Protein AF-A0A556SUN8-F1 (afdb_monomer)

Mean predicted aligned error: 6.88 Å

Secondary structure (DSSP, 8-state):
----HHHHGGGGGSS-HHHHHHHEEEEEEEETTEEEEEEEEETTTTSEEEEEE-GGG--HHHHHHHHHHHHHHHHHTT---EE-TT-HHHHHHHHHTT----

Sequence (102 aa):
MFELEWAKNLCNNFNSYSEFVEIGLGFIVLKYNVIFSKALSYLVYNDSIEVDTLAKEREKGLTLTCSANLLLACLECQVPANWDRHNRESLKKFTNLGYILK

InterPro domains:
  IPR027365 GNAT acetyltransferase YdfB-like [PF12746] (4-101)

Structure (mmCIF, N/CA/C/O backbone):
data_AF-A0A556SUN8-F1
#
_entry.id   AF-A0A556SUN8-F1
#
loop_
_atom_site.group_PDB
_atom_site.id
_atom_site.type_symbol
_atom_site.label_atom_id
_atom_site.label_alt_id
_atom_site.label_comp_id
_atom_site.label_asym_id
_atom_site.label_entity_id
_atom_site.label_seq_id
_atom_site.pdbx_PDB_ins_code
_atom_site.Cartn_x
_atom_site.Cartn_y
_atom_site.Cartn_z
_atom_site.occupancy
_atom_site.B_iso_or_equiv
_atom_site.auth_seq_id
_atom_site.auth_comp_id
_atom_site.auth_asym_id
_atom_site.auth_atom_id
_atom_site.pdbx_PDB_model_num
ATOM 1 N N . MET A 1 1 ? -17.516 18.235 -3.218 1.00 46.56 1 MET A N 1
ATOM 2 C CA . MET A 1 1 ? -16.040 18.240 -3.265 1.00 46.56 1 MET A CA 1
ATOM 3 C C . MET A 1 1 ? -15.559 17.502 -2.030 1.00 46.56 1 MET A C 1
ATOM 5 O O . MET A 1 1 ? -16.017 17.843 -0.950 1.00 46.56 1 MET A O 1
ATOM 9 N N . PHE A 1 2 ? -14.774 16.436 -2.180 1.00 53.62 2 PHE A N 1
ATOM 10 C CA . PHE A 1 2 ? -14.262 15.677 -1.037 1.00 53.62 2 PHE A CA 1
ATOM 11 C C . PHE A 1 2 ? -13.197 16.521 -0.314 1.00 53.62 2 PHE A C 1
ATOM 13 O O . PHE A 1 2 ? -12.269 17.002 -0.964 1.00 53.62 2 PHE A O 1
ATOM 20 N N . GLU A 1 3 ? -13.310 16.719 1.001 1.00 52.59 3 GLU A N 1
ATOM 21 C CA . GLU A 1 3 ? -12.219 17.299 1.797 1.00 52.59 3 GLU A CA 1
ATOM 22 C C . GLU A 1 3 ? -11.116 16.247 1.965 1.00 52.59 3 GLU A C 1
ATOM 24 O O . GLU A 1 3 ? -11.202 15.328 2.778 1.00 52.59 3 GLU A O 1
ATOM 29 N N . LEU A 1 4 ? -10.088 16.360 1.125 1.00 63.06 4 LEU A N 1
ATOM 30 C CA . LEU A 1 4 ? -8.998 15.392 1.000 1.00 63.06 4 LEU A CA 1
ATOM 31 C C . LEU A 1 4 ? -7.660 15.947 1.482 1.00 63.06 4 LEU A C 1
ATOM 33 O O . LEU A 1 4 ? -6.626 15.405 1.118 1.00 63.06 4 LEU A O 1
ATOM 37 N N . GLU A 1 5 ? -7.648 17.010 2.290 1.00 66.56 5 GLU A N 1
ATOM 38 C CA . GLU A 1 5 ? -6.412 17.670 2.744 1.00 66.56 5 GLU A CA 1
ATOM 39 C C . GLU A 1 5 ? -5.409 16.666 3.342 1.00 66.56 5 GLU A C 1
ATOM 41 O O . GLU A 1 5 ? -4.247 16.628 2.954 1.00 66.56 5 GLU A O 1
ATOM 46 N N . TRP A 1 6 ? -5.892 15.760 4.199 1.00 69.69 6 TRP A N 1
ATOM 47 C CA . TRP A 1 6 ? -5.089 14.684 4.791 1.00 69.69 6 TRP A CA 1
ATOM 48 C C . TRP A 1 6 ? -4.698 13.591 3.775 1.00 69.69 6 TRP A C 1
ATOM 50 O O . TRP A 1 6 ? -3.713 12.875 3.958 1.00 69.69 6 TRP A O 1
ATOM 60 N N . ALA A 1 7 ? -5.481 13.439 2.703 1.00 66.12 7 ALA A N 1
ATOM 61 C CA . ALA A 1 7 ? -5.282 12.426 1.680 1.00 66.12 7 ALA A CA 1
ATOM 62 C C . ALA A 1 7 ? -4.305 12.853 0.574 1.00 66.12 7 ALA A C 1
ATOM 64 O O . ALA A 1 7 ? -3.625 11.987 0.023 1.00 66.12 7 ALA A O 1
ATOM 65 N N . LYS A 1 8 ? -4.160 14.159 0.322 1.00 70.81 8 LYS A N 1
ATOM 66 C CA . LYS A 1 8 ? -3.289 14.731 -0.720 1.00 70.81 8 LYS A CA 1
ATOM 67 C C . LYS A 1 8 ? -1.825 14.294 -0.600 1.00 70.81 8 LYS A C 1
ATOM 69 O O . LYS A 1 8 ? -1.207 13.984 -1.609 1.00 70.81 8 LYS A O 1
ATOM 74 N N . ASN A 1 9 ? -1.301 14.185 0.622 1.00 69.88 9 ASN A N 1
ATOM 75 C CA . ASN A 1 9 ? 0.138 14.012 0.846 1.00 69.88 9 ASN A CA 1
ATOM 76 C C . ASN A 1 9 ? 0.755 12.720 0.284 1.00 69.88 9 ASN A C 1
ATOM 78 O O . ASN A 1 9 ? 1.949 12.724 0.021 1.00 69.88 9 ASN A O 1
ATOM 82 N N . LEU A 1 10 ? -0.013 11.647 0.042 1.00 65.88 10 LEU A N 1
ATOM 83 C CA . LEU A 1 10 ? 0.572 10.421 -0.536 1.00 65.88 10 LEU A CA 1
ATOM 84 C C . LEU A 1 10 ? 0.794 10.511 -2.048 1.00 65.88 10 LEU A C 1
ATOM 86 O O . LEU A 1 10 ? 1.568 9.743 -2.601 1.00 65.88 10 LEU A O 1
ATOM 90 N N . CYS A 1 11 ? 0.139 11.444 -2.739 1.00 70.50 11 CYS A N 1
ATOM 91 C CA . CYS A 1 11 ? 0.448 11.690 -4.144 1.00 70.50 11 CYS A CA 1
ATOM 92 C C . CYS A 1 11 ? 1.672 12.604 -4.309 1.00 70.50 11 CYS A C 1
ATOM 94 O O . CYS A 1 11 ? 2.163 12.726 -5.422 1.00 70.50 11 CYS A O 1
ATOM 96 N N . ASN A 1 12 ? 2.183 13.226 -3.234 1.00 73.56 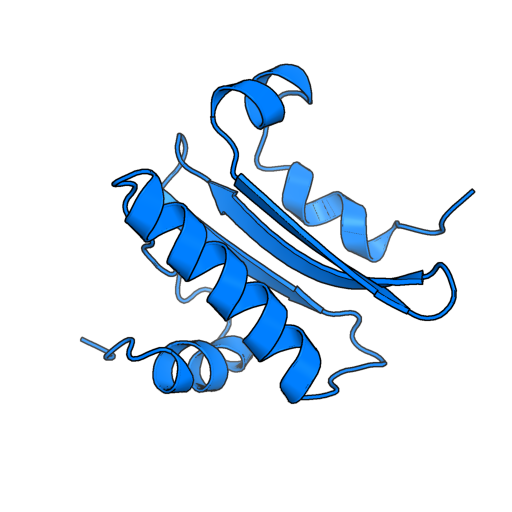12 ASN A N 1
ATOM 97 C CA . ASN A 1 12 ? 3.301 14.178 -3.318 1.00 73.56 12 ASN A CA 1
ATOM 98 C C . ASN A 1 12 ? 4.635 13.525 -3.699 1.00 73.56 12 ASN A C 1
ATOM 100 O O . ASN A 1 12 ? 5.559 14.232 -4.087 1.00 73.56 12 ASN A O 1
ATOM 104 N N . ASN A 1 13 ? 4.740 12.201 -3.590 1.00 73.38 13 ASN A N 1
ATOM 105 C CA . ASN A 1 13 ? 5.912 11.457 -4.049 1.00 73.38 13 ASN A CA 1
ATOM 106 C C . ASN A 1 13 ? 5.903 11.222 -5.572 1.00 73.38 13 ASN A C 1
ATOM 108 O O . ASN A 1 13 ? 6.853 10.657 -6.103 1.00 73.38 13 ASN A O 1
ATOM 112 N N . PHE A 1 14 ? 4.849 11.658 -6.272 1.00 78.00 14 PHE A N 1
ATOM 113 C CA . PHE A 1 14 ? 4.787 11.712 -7.729 1.00 78.00 14 PHE A CA 1
ATOM 114 C C . PHE A 1 14 ? 4.852 13.176 -8.181 1.00 78.00 14 PHE A C 1
ATOM 116 O O . PHE A 1 14 ? 4.162 14.045 -7.648 1.00 78.00 14 PHE A O 1
ATOM 123 N N . ASN A 1 15 ? 5.654 13.447 -9.203 1.00 81.75 15 ASN A N 1
ATOM 124 C CA . ASN A 1 15 ? 5.808 14.756 -9.832 1.00 81.75 15 ASN A CA 1
ATOM 125 C C . ASN A 1 15 ? 4.541 15.183 -10.583 1.00 81.75 15 ASN A C 1
ATOM 127 O O . ASN A 1 15 ? 4.310 16.375 -10.793 1.00 81.75 15 ASN A O 1
ATOM 131 N N . SER A 1 16 ? 3.722 14.224 -11.027 1.00 83.81 16 SER A N 1
ATOM 132 C CA . SER A 1 16 ? 2.463 14.510 -11.714 1.00 83.81 16 SER A CA 1
ATOM 133 C C . SER A 1 16 ? 1.441 13.381 -11.590 1.00 83.81 16 SER A C 1
ATOM 135 O O . SER A 1 16 ? 1.767 12.234 -11.292 1.00 83.81 16 SER A O 1
ATOM 137 N N . TYR A 1 17 ? 0.181 13.703 -11.895 1.00 82.94 17 TYR A N 1
ATOM 138 C CA . TYR A 1 17 ? -0.866 12.693 -12.053 1.00 82.94 17 TYR A CA 1
ATOM 139 C C . TYR A 1 17 ? -0.543 11.694 -13.174 1.00 82.94 17 TYR A C 1
ATOM 141 O O . TYR A 1 17 ? -0.792 10.504 -13.013 1.00 82.94 17 TYR A O 1
ATOM 149 N N . SER A 1 18 ? 0.029 12.160 -14.287 1.00 86.62 18 SER A N 1
ATOM 150 C CA . SER A 1 18 ? 0.402 11.290 -15.408 1.00 86.62 18 SER A CA 1
ATOM 151 C C . SER A 1 18 ? 1.449 10.262 -14.996 1.00 86.62 18 SER A C 1
ATOM 153 O O . SER A 1 18 ? 1.303 9.090 -15.316 1.00 86.62 18 SER A O 1
ATOM 155 N N . GLU A 1 19 ? 2.450 10.687 -14.223 1.00 84.38 19 GLU A N 1
ATOM 156 C CA . GLU A 1 19 ? 3.451 9.782 -13.661 1.00 84.38 19 GLU A CA 1
ATOM 157 C C . GLU A 1 19 ? 2.786 8.751 -12.744 1.00 84.38 19 GLU A C 1
ATOM 159 O O . GLU A 1 19 ? 2.988 7.557 -12.921 1.00 84.38 19 GLU A O 1
ATOM 164 N N . PHE A 1 20 ? 1.900 9.171 -11.835 1.00 83.25 20 PHE A N 1
ATOM 165 C CA . PHE A 1 20 ? 1.146 8.223 -11.010 1.00 83.25 20 PHE A CA 1
ATOM 166 C C . PHE A 1 20 ? 0.371 7.181 -11.839 1.00 83.25 20 PHE A C 1
ATOM 168 O O . PHE A 1 20 ? 0.333 6.016 -11.463 1.00 83.25 20 PHE A O 1
ATOM 175 N N . VAL A 1 21 ? -0.242 7.570 -12.957 1.00 84.31 21 VAL A N 1
ATOM 176 C CA . VAL A 1 21 ? -0.973 6.632 -13.828 1.00 84.31 21 VAL A CA 1
ATOM 177 C C . VAL A 1 21 ? -0.035 5.656 -14.542 1.00 84.31 21 VAL A C 1
ATOM 179 O O . VAL A 1 21 ? -0.415 4.513 -14.778 1.00 84.31 21 VAL A O 1
ATOM 182 N N . GLU A 1 22 ? 1.169 6.097 -14.896 1.00 83.75 22 GLU A N 1
ATOM 183 C CA . GLU A 1 22 ? 2.141 5.295 -15.643 1.00 83.75 22 GLU A CA 1
ATOM 184 C C . GLU A 1 22 ? 2.848 4.259 -14.761 1.00 83.75 22 GLU A C 1
ATOM 186 O O . GLU A 1 22 ? 3.073 3.128 -15.188 1.00 83.75 22 GLU A O 1
ATOM 191 N N . ILE A 1 23 ? 3.188 4.643 -13.529 1.00 81.12 23 ILE A N 1
ATOM 192 C CA . ILE A 1 23 ? 4.098 3.878 -12.661 1.00 81.12 23 ILE A CA 1
ATOM 193 C C . ILE A 1 23 ? 3.580 3.687 -11.231 1.00 81.12 23 ILE A C 1
ATOM 195 O O . ILE A 1 23 ? 4.273 3.114 -10.399 1.00 81.12 23 ILE A O 1
ATOM 199 N N . GLY A 1 24 ? 2.423 4.235 -10.878 1.00 81.75 24 GLY A N 1
ATOM 200 C CA . GLY A 1 24 ? 1.862 4.137 -9.535 1.00 81.75 24 GLY A CA 1
ATOM 201 C C . GLY A 1 24 ? 0.863 2.993 -9.410 1.00 81.75 24 GLY A C 1
ATOM 202 O O . GLY A 1 24 ? 0.231 2.567 -10.374 1.00 81.75 24 GLY A O 1
ATOM 203 N N . LEU A 1 25 ? 0.666 2.526 -8.179 1.00 84.50 25 LEU A N 1
ATOM 204 C CA . LEU A 1 25 ? -0.447 1.649 -7.823 1.00 84.50 25 LEU A CA 1
ATOM 205 C C . LEU A 1 25 ? -1.092 2.194 -6.557 1.00 84.50 25 LEU A C 1
ATOM 207 O O . LEU A 1 25 ? -0.393 2.608 -5.632 1.00 84.50 25 LEU A O 1
ATOM 211 N N . GLY A 1 26 ? -2.421 2.227 -6.506 1.00 84.38 26 GLY A N 1
ATOM 212 C CA . GLY A 1 26 ? -3.123 2.874 -5.407 1.00 84.38 26 GLY A CA 1
ATOM 213 C C . GLY A 1 26 ? -4.523 2.340 -5.170 1.00 84.38 26 GLY A C 1
ATOM 214 O O . GLY A 1 26 ? -5.279 2.098 -6.105 1.00 84.38 26 GLY A O 1
ATOM 215 N N . PHE A 1 27 ? -4.881 2.223 -3.896 1.00 84.94 27 PHE A N 1
ATOM 216 C CA . PHE A 1 27 ? -6.206 1.843 -3.429 1.00 84.94 27 PHE A CA 1
ATOM 217 C C . PHE A 1 27 ? -6.719 2.858 -2.415 1.00 84.94 27 PHE A C 1
ATOM 219 O O . PHE A 1 27 ? -5.963 3.393 -1.600 1.00 84.94 27 PHE A O 1
ATOM 226 N N . ILE A 1 28 ? -8.030 3.090 -2.442 1.00 85.44 28 ILE A N 1
ATOM 227 C CA . ILE A 1 28 ? -8.739 3.887 -1.444 1.00 85.44 28 ILE A CA 1
ATOM 228 C C . ILE A 1 28 ? -9.927 3.102 -0.898 1.00 85.44 28 ILE A C 1
ATOM 230 O O . ILE A 1 28 ? -10.609 2.382 -1.623 1.00 85.44 28 ILE A O 1
ATOM 234 N N . VAL A 1 29 ? -10.200 3.281 0.389 1.00 84.31 29 VAL A N 1
ATOM 235 C CA . VAL A 1 29 ? -11.422 2.812 1.040 1.00 84.31 29 VAL A CA 1
ATOM 236 C C . VAL A 1 29 ? -12.329 4.014 1.244 1.00 84.31 29 VAL A C 1
ATOM 238 O O . VAL A 1 29 ? -11.957 4.966 1.933 1.00 84.31 29 VAL A O 1
ATOM 241 N N . LEU A 1 30 ? -13.522 3.950 0.659 1.00 82.88 30 LEU A N 1
ATOM 242 C CA . LEU A 1 30 ? -14.570 4.956 0.792 1.00 82.88 30 LEU A CA 1
ATOM 243 C C . LEU A 1 30 ? -15.681 4.432 1.708 1.00 82.88 30 LEU A C 1
ATOM 245 O O . LEU A 1 30 ? -16.179 3.326 1.515 1.00 82.88 30 LEU A O 1
ATOM 249 N N . LYS A 1 31 ? -16.108 5.242 2.678 1.00 76.50 31 LYS A N 1
ATOM 250 C CA . LYS A 1 31 ? -17.291 4.985 3.517 1.00 76.50 31 LYS A CA 1
ATOM 251 C C . LYS A 1 31 ? -18.051 6.302 3.657 1.00 76.50 31 LYS A C 1
ATOM 253 O O . LYS A 1 31 ? -17.445 7.345 3.859 1.00 76.50 31 LYS A O 1
ATOM 258 N N . TYR A 1 32 ? -19.363 6.281 3.424 1.00 82.06 32 TYR A N 1
ATOM 259 C CA . TYR A 1 32 ? -20.218 7.483 3.401 1.00 82.06 32 TYR A CA 1
ATOM 260 C C . TYR A 1 32 ? -19.664 8.656 2.575 1.00 82.06 32 TYR A C 1
ATOM 262 O O . TYR A 1 32 ? -19.760 9.810 2.980 1.00 82.06 32 TYR A O 1
ATOM 270 N N . ASN A 1 33 ? -19.073 8.362 1.412 1.00 76.69 33 ASN A N 1
ATOM 271 C CA . ASN A 1 33 ? -18.480 9.376 0.539 1.00 76.69 33 ASN A CA 1
ATOM 272 C C . ASN A 1 33 ? -17.325 10.167 1.195 1.00 76.69 33 ASN A C 1
ATOM 274 O O . ASN A 1 33 ? -17.071 11.319 0.858 1.00 76.69 33 ASN A O 1
ATOM 278 N N . VAL A 1 34 ? -16.615 9.544 2.132 1.00 76.19 34 VAL A N 1
ATOM 279 C CA . VAL A 1 34 ? -15.383 10.051 2.739 1.00 76.19 34 VAL A CA 1
ATOM 280 C C . VAL A 1 34 ? -14.300 9.000 2.518 1.00 76.19 34 VAL A C 1
ATOM 282 O O . VAL A 1 34 ? -14.578 7.801 2.572 1.00 76.19 34 VAL A O 1
ATOM 285 N N . ILE A 1 35 ? -13.067 9.425 2.231 1.00 76.19 35 ILE A N 1
ATOM 286 C CA . ILE A 1 35 ? -11.925 8.503 2.202 1.00 76.19 35 ILE A CA 1
ATOM 287 C C . ILE A 1 35 ? -11.574 8.160 3.652 1.00 76.19 35 ILE A C 1
ATOM 289 O O . ILE A 1 35 ? -11.386 9.051 4.475 1.00 76.19 35 ILE A O 1
ATOM 293 N N . PHE A 1 36 ? -11.497 6.871 3.970 1.00 77.69 36 PHE A N 1
ATOM 294 C CA . PHE A 1 36 ? -11.160 6.375 5.309 1.00 77.69 36 PHE A CA 1
ATOM 295 C C . PHE A 1 36 ? -9.720 5.860 5.377 1.00 77.69 36 PHE A C 1
ATOM 297 O O . PHE A 1 36 ? -9.008 6.086 6.357 1.00 77.69 36 PHE A O 1
ATOM 304 N N . SER A 1 37 ? -9.263 5.190 4.319 1.00 75.31 37 SER A N 1
ATOM 305 C CA . SER A 1 37 ? -7.898 4.678 4.206 1.00 75.31 37 SER A CA 1
ATOM 306 C C . SER A 1 37 ? -7.427 4.729 2.762 1.00 75.31 37 SER A C 1
ATOM 308 O O . SER A 1 37 ? -8.236 4.675 1.838 1.00 75.31 37 SER A O 1
ATOM 310 N N . LYS A 1 38 ? -6.114 4.834 2.586 1.00 72.56 38 LYS A N 1
ATOM 311 C CA . LYS A 1 38 ? -5.436 4.831 1.298 1.00 72.56 38 LYS A CA 1
ATOM 312 C C . LYS A 1 38 ? -4.126 4.052 1.416 1.00 72.56 38 LYS A C 1
ATOM 314 O O . LYS A 1 38 ? -3.455 4.121 2.446 1.00 72.56 38 LYS A O 1
ATOM 319 N N . ALA A 1 39 ? -3.795 3.300 0.380 1.00 76.50 39 ALA A N 1
ATOM 320 C CA . ALA A 1 39 ? -2.564 2.533 0.268 1.00 76.50 39 ALA A CA 1
ATOM 321 C C . ALA A 1 39 ? -2.011 2.757 -1.137 1.00 76.50 39 ALA A C 1
ATOM 323 O O . ALA A 1 39 ? -2.742 2.568 -2.105 1.00 76.50 39 ALA A O 1
ATOM 324 N N . LEU A 1 40 ? -0.760 3.192 -1.243 1.00 75.69 40 LEU A N 1
ATOM 325 C CA . LEU A 1 40 ? -0.103 3.551 -2.498 1.00 75.69 40 LEU A CA 1
ATOM 326 C C . LEU A 1 40 ? 1.287 2.907 -2.563 1.00 75.69 40 LEU A C 1
ATOM 328 O O . LEU A 1 40 ? 1.951 2.786 -1.536 1.00 75.69 40 LEU A O 1
ATOM 332 N N . SER A 1 41 ? 1.726 2.488 -3.748 1.00 68.62 41 SER A N 1
ATOM 333 C CA . SER A 1 41 ? 3.101 2.039 -3.991 1.00 68.62 41 SER A CA 1
ATOM 334 C C . SER A 1 41 ? 3.853 3.023 -4.879 1.00 68.62 41 SER A C 1
ATOM 336 O O . SER A 1 41 ? 3.335 3.455 -5.912 1.00 68.62 41 SER A O 1
ATOM 338 N N . TYR A 1 42 ? 5.099 3.306 -4.519 1.00 65.44 42 TYR A N 1
ATOM 339 C CA . TYR A 1 42 ? 6.023 4.149 -5.268 1.00 65.44 42 TYR A CA 1
ATOM 340 C C . TYR A 1 42 ? 7.020 3.277 -6.022 1.00 65.44 42 TYR A C 1
ATOM 342 O O . TYR A 1 42 ? 8.051 2.882 -5.476 1.00 65.44 42 TYR A O 1
ATOM 350 N N . LEU A 1 43 ? 6.716 2.980 -7.284 1.00 60.03 43 LEU A N 1
ATOM 351 C CA . LEU A 1 43 ? 7.527 2.040 -8.065 1.00 60.03 43 LEU A CA 1
ATOM 352 C C . LEU A 1 43 ? 8.803 2.670 -8.619 1.00 60.03 43 LEU A C 1
ATOM 354 O O . LEU A 1 43 ? 9.761 1.967 -8.894 1.00 60.03 43 LEU A O 1
ATOM 358 N N . VAL A 1 44 ? 8.845 3.997 -8.755 1.00 54.56 44 VAL A N 1
ATOM 359 C CA . VAL A 1 44 ? 10.015 4.691 -9.323 1.00 54.56 44 VAL A CA 1
ATOM 360 C C . VAL A 1 44 ? 10.981 5.213 -8.270 1.00 54.56 44 VAL A C 1
ATOM 362 O O . VAL A 1 44 ? 12.165 5.347 -8.562 1.00 54.56 44 VAL A O 1
ATOM 365 N N . TYR A 1 45 ? 10.519 5.488 -7.048 1.00 56.28 45 TYR A N 1
ATOM 366 C CA . TYR A 1 45 ? 11.374 6.137 -6.053 1.00 56.28 45 TYR A CA 1
ATOM 367 C C . TYR A 1 45 ? 12.122 5.171 -5.137 1.00 56.28 45 TYR A C 1
ATOM 369 O O . TYR A 1 45 ? 13.267 5.462 -4.819 1.00 56.28 45 TYR A O 1
ATOM 377 N N . ASN A 1 46 ? 11.506 4.068 -4.689 1.00 65.44 46 ASN A N 1
ATOM 378 C CA . ASN A 1 46 ? 12.117 3.177 -3.687 1.00 65.44 46 ASN A CA 1
ATOM 379 C C . ASN A 1 46 ? 11.503 1.762 -3.633 1.00 65.44 46 ASN A C 1
ATOM 381 O O . ASN A 1 46 ? 11.703 1.050 -2.644 1.00 65.44 46 ASN A O 1
ATOM 385 N 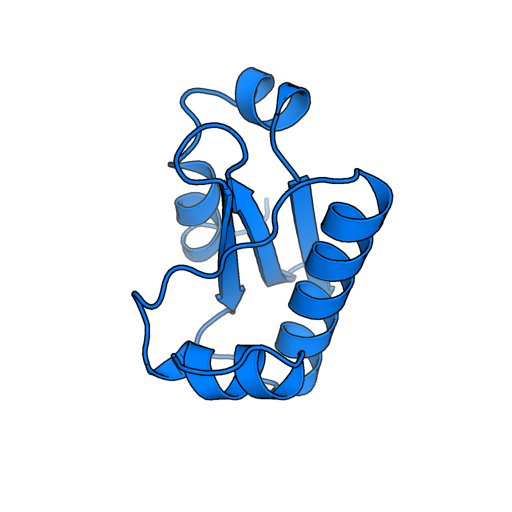N . ASP A 1 47 ? 10.727 1.358 -4.648 1.00 69.88 47 ASP A N 1
ATOM 386 C CA . ASP A 1 47 ? 9.996 0.081 -4.656 1.00 69.88 47 ASP A CA 1
ATOM 387 C C . ASP A 1 47 ? 9.145 -0.126 -3.392 1.00 69.88 47 ASP A C 1
ATOM 389 O O . ASP A 1 47 ? 9.012 -1.242 -2.881 1.00 69.88 47 ASP A O 1
ATOM 393 N N . SER A 1 48 ? 8.645 0.975 -2.821 1.00 73.19 48 SER A N 1
ATOM 394 C CA . SER A 1 48 ? 8.091 0.986 -1.475 1.00 73.19 48 SER A CA 1
ATOM 395 C C . SER A 1 48 ? 6.584 1.208 -1.451 1.00 73.19 48 SER A C 1
ATOM 397 O O . SER A 1 48 ? 6.020 1.898 -2.296 1.00 73.19 48 SER A O 1
ATOM 399 N N . ILE A 1 49 ? 5.915 0.623 -0.463 1.00 76.88 49 ILE A N 1
ATOM 400 C CA . ILE A 1 49 ? 4.494 0.812 -0.192 1.00 76.88 49 ILE A CA 1
ATOM 401 C C . ILE A 1 49 ? 4.299 1.721 1.015 1.00 76.88 49 ILE A C 1
ATOM 403 O O . ILE A 1 49 ? 4.937 1.554 2.060 1.00 76.88 49 ILE A O 1
ATOM 407 N N . GLU A 1 50 ? 3.362 2.651 0.892 1.00 77.44 50 GLU A N 1
ATOM 408 C CA . GLU A 1 50 ? 2.958 3.560 1.952 1.00 77.44 50 GLU A CA 1
ATOM 409 C C . GLU A 1 50 ? 1.447 3.504 2.156 1.00 77.44 50 GLU A C 1
ATOM 411 O O . GLU A 1 50 ? 0.644 3.392 1.228 1.00 77.44 50 GLU A O 1
ATOM 416 N N . VAL A 1 51 ? 1.050 3.520 3.424 1.00 74.81 51 VAL A N 1
ATOM 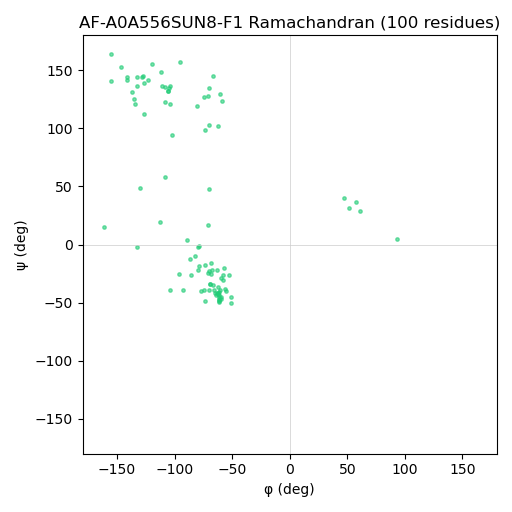417 C CA . VAL A 1 51 ? -0.336 3.329 3.835 1.00 74.81 51 VAL A CA 1
ATOM 418 C C . VAL A 1 51 ? -0.675 4.373 4.875 1.00 74.81 51 VAL A C 1
ATOM 420 O O . VAL A 1 51 ? -0.130 4.357 5.980 1.00 74.81 51 VAL A O 1
ATOM 423 N N . ASP A 1 52 ? -1.684 5.175 4.563 1.00 74.25 52 ASP A N 1
ATOM 424 C CA . ASP A 1 52 ? -2.244 6.160 5.473 1.00 74.25 52 ASP A CA 1
ATOM 425 C C . ASP A 1 52 ? -3.717 5.891 5.751 1.00 74.25 52 ASP A C 1
ATOM 427 O O . ASP A 1 52 ? -4.487 5.306 4.979 1.00 74.25 52 ASP A O 1
ATOM 431 N N . THR A 1 53 ? -4.137 6.392 6.900 1.00 72.00 53 THR A N 1
ATOM 432 C CA . THR A 1 53 ? -5.497 6.267 7.410 1.00 72.00 53 THR A CA 1
ATOM 433 C C . THR A 1 53 ? -5.889 7.559 8.072 1.00 72.00 53 THR A C 1
ATOM 435 O O . THR A 1 53 ? -5.064 8.158 8.766 1.00 72.00 53 THR A O 1
ATOM 438 N N . LEU A 1 54 ? -7.154 7.943 7.942 1.00 70.50 54 LEU A N 1
ATOM 439 C CA . LEU A 1 54 ? -7.668 9.092 8.665 1.00 70.50 54 LEU A CA 1
ATOM 440 C C . LEU A 1 54 ? -7.499 8.866 10.179 1.00 70.50 54 LEU A C 1
ATOM 442 O O . LEU A 1 54 ? -7.973 7.874 10.729 1.00 70.50 54 LEU A O 1
ATOM 446 N N . ALA A 1 55 ? -6.814 9.789 10.863 1.00 62.69 55 ALA A N 1
ATOM 447 C CA . ALA A 1 55 ? -6.401 9.621 12.261 1.00 62.69 55 ALA A CA 1
ATOM 448 C C . ALA A 1 55 ? -7.568 9.369 13.236 1.00 62.69 55 ALA A C 1
ATOM 450 O O . ALA A 1 55 ? -7.393 8.664 14.229 1.00 62.69 55 ALA A O 1
ATOM 451 N N . LYS A 1 56 ? -8.757 9.910 12.933 1.00 58.59 56 LYS A N 1
ATOM 452 C CA . LYS A 1 56 ? -9.988 9.735 13.724 1.00 58.59 56 LYS A CA 1
ATOM 453 C C . LYS A 1 56 ? -10.614 8.341 13.590 1.00 58.59 56 LYS A C 1
ATOM 455 O O . LYS A 1 56 ? -11.409 7.955 14.433 1.00 58.59 56 LYS A O 1
ATOM 460 N N . GLU A 1 57 ? -10.233 7.587 12.564 1.00 57.84 57 GLU A N 1
ATOM 461 C CA . GLU A 1 57 ? -10.905 6.368 12.104 1.00 57.84 57 GLU A CA 1
ATOM 462 C C . GLU A 1 57 ? -9.880 5.232 11.951 1.00 57.84 57 GLU A C 1
ATOM 464 O O . GLU A 1 57 ? -9.824 4.534 10.938 1.00 57.84 57 GLU A O 1
ATOM 469 N N . ARG A 1 58 ? -9.034 5.019 12.973 1.00 59.94 58 ARG A N 1
ATOM 470 C CA . ARG A 1 58 ? -8.150 3.837 13.074 1.00 59.94 58 ARG A CA 1
ATOM 471 C C . ARG A 1 58 ? -8.964 2.556 13.348 1.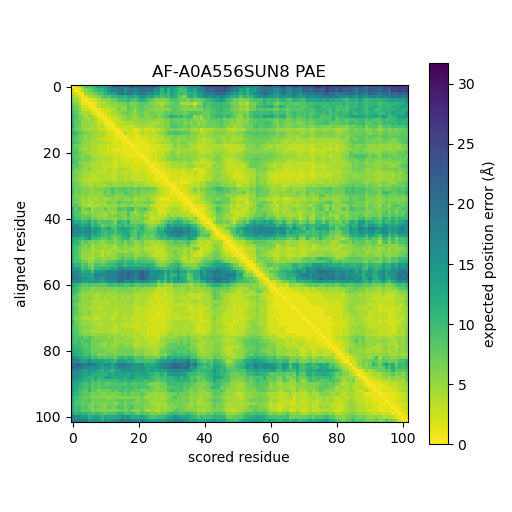00 59.94 58 ARG A C 1
ATOM 473 O O . ARG A 1 58 ? -8.625 1.771 14.236 1.00 59.94 58 ARG A O 1
ATOM 480 N N . GLU A 1 59 ? -10.038 2.323 12.594 1.00 61.81 59 GLU A N 1
ATOM 481 C CA . GLU A 1 59 ? -10.695 1.022 12.497 1.00 61.81 59 GLU A CA 1
ATOM 482 C C . GLU A 1 59 ? -9.672 0.046 11.893 1.00 61.81 59 GLU A C 1
ATOM 484 O O . GLU A 1 59 ? -9.395 0.054 10.693 1.00 61.81 59 GLU A O 1
ATOM 489 N N . LYS A 1 60 ? -9.058 -0.785 12.747 1.00 63.88 60 LYS A N 1
ATOM 490 C CA . LYS A 1 60 ? -7.901 -1.637 12.402 1.00 63.88 60 LYS A CA 1
ATOM 491 C C . LYS A 1 60 ? -8.117 -2.520 11.162 1.00 63.88 60 LYS A C 1
ATOM 493 O O . LYS A 1 60 ? -7.140 -2.884 10.512 1.00 63.88 60 LYS A O 1
ATOM 498 N N . GLY A 1 61 ? -9.368 -2.864 10.844 1.00 74.88 61 GLY A N 1
ATOM 499 C CA . GLY A 1 61 ? -9.717 -3.719 9.708 1.00 74.88 61 GLY A CA 1
ATOM 500 C C . GLY A 1 61 ? -9.615 -3.031 8.345 1.00 74.88 61 GLY A C 1
ATOM 501 O O . GLY A 1 61 ? -9.125 -3.642 7.397 1.00 74.88 61 GLY A O 1
ATOM 502 N N . LEU A 1 62 ? -10.014 -1.759 8.229 1.00 78.06 62 LEU A N 1
ATOM 503 C CA . LEU A 1 62 ? -10.054 -1.067 6.931 1.00 78.06 62 LEU A CA 1
ATOM 504 C C . LEU A 1 62 ? -8.653 -0.795 6.392 1.00 78.06 62 LEU A C 1
ATOM 506 O O . LEU A 1 62 ? -8.393 -0.984 5.207 1.00 78.06 62 LEU A O 1
ATOM 510 N N . THR A 1 63 ? -7.731 -0.420 7.278 1.00 76.69 63 THR A N 1
ATOM 511 C CA . THR A 1 63 ? -6.325 -0.244 6.914 1.00 76.69 63 THR A CA 1
ATOM 512 C C . THR A 1 63 ? -5.713 -1.537 6.416 1.00 76.69 63 THR A C 1
ATOM 514 O O . THR A 1 63 ? -5.091 -1.544 5.364 1.00 76.69 63 THR A O 1
ATOM 517 N N . LEU A 1 64 ? -5.904 -2.629 7.165 1.00 81.12 64 LEU A N 1
ATOM 518 C CA . LEU A 1 64 ? -5.346 -3.928 6.808 1.00 81.12 64 LEU A CA 1
ATOM 519 C C . LEU A 1 64 ? -5.890 -4.399 5.457 1.00 81.12 64 LEU A C 1
ATOM 521 O O . LEU A 1 64 ? -5.122 -4.879 4.635 1.00 81.12 64 LEU A O 1
ATOM 525 N N . THR A 1 65 ? -7.187 -4.195 5.216 1.00 84.50 65 THR A N 1
ATOM 526 C CA . THR A 1 65 ? -7.837 -4.519 3.938 1.00 84.50 65 THR A CA 1
ATOM 527 C C . THR A 1 65 ? -7.228 -3.716 2.788 1.00 84.50 65 THR A C 1
ATOM 529 O O . THR A 1 65 ? -6.850 -4.285 1.769 1.00 84.50 65 THR A O 1
ATOM 532 N N . CYS A 1 66 ? -7.076 -2.400 2.964 1.00 84.12 66 CYS A N 1
ATOM 533 C CA . CYS A 1 66 ? -6.482 -1.524 1.953 1.00 84.12 66 CYS A CA 1
ATOM 534 C C . CYS A 1 66 ? -5.028 -1.922 1.641 1.00 84.12 66 CYS A C 1
ATOM 536 O O . CYS A 1 66 ? -4.650 -2.049 0.480 1.00 84.12 66 CYS A O 1
ATOM 538 N N . SER A 1 67 ? -4.227 -2.194 2.677 1.00 81.69 67 SER A N 1
ATOM 539 C CA . SER A 1 67 ? -2.843 -2.654 2.529 1.00 81.69 67 SER A CA 1
ATOM 540 C C . SER A 1 67 ? -2.733 -4.035 1.882 1.00 81.69 67 SER A C 1
ATOM 542 O O . SER A 1 67 ? -1.833 -4.250 1.078 1.00 81.69 67 SER A O 1
ATOM 544 N N . ALA A 1 68 ? -3.634 -4.964 2.212 1.00 87.56 68 ALA A N 1
ATOM 545 C CA . ALA A 1 68 ? -3.659 -6.296 1.616 1.00 87.56 68 ALA A CA 1
ATOM 546 C C . ALA A 1 68 ? -3.975 -6.231 0.116 1.00 87.56 68 ALA A C 1
ATOM 548 O O . ALA A 1 68 ? -3.306 -6.895 -0.666 1.00 87.56 68 ALA A O 1
ATOM 549 N N . ASN A 1 69 ? -4.931 -5.390 -0.293 1.00 88.50 69 ASN A N 1
ATOM 550 C CA . ASN A 1 69 ? -5.244 -5.189 -1.710 1.00 88.50 69 ASN A CA 1
ATOM 551 C C . ASN A 1 69 ? -4.058 -4.607 -2.482 1.00 88.50 69 ASN A C 1
ATOM 553 O O . ASN A 1 69 ? -3.761 -5.076 -3.577 1.00 88.50 69 ASN A O 1
ATOM 557 N N . LEU A 1 70 ? -3.349 -3.633 -1.898 1.00 87.00 70 LEU A N 1
ATOM 558 C CA . LEU A 1 70 ? -2.137 -3.098 -2.515 1.00 87.00 70 LEU A CA 1
ATOM 559 C C . LEU A 1 70 ? -1.064 -4.181 -2.670 1.00 87.00 70 LEU A C 1
ATOM 561 O O . LEU A 1 70 ? -0.502 -4.320 -3.749 1.00 87.00 70 LEU A O 1
ATOM 565 N N . LEU A 1 71 ? -0.818 -4.974 -1.623 1.00 86.75 71 LEU A N 1
ATOM 566 C CA . LEU A 1 71 ? 0.150 -6.069 -1.672 1.00 86.75 71 LEU A CA 1
ATOM 567 C C . LEU A 1 71 ? -0.205 -7.102 -2.749 1.00 86.75 71 LEU A C 1
ATOM 569 O O . LEU A 1 71 ? 0.671 -7.516 -3.501 1.00 86.75 71 LEU A O 1
ATOM 573 N N . LEU A 1 72 ? -1.477 -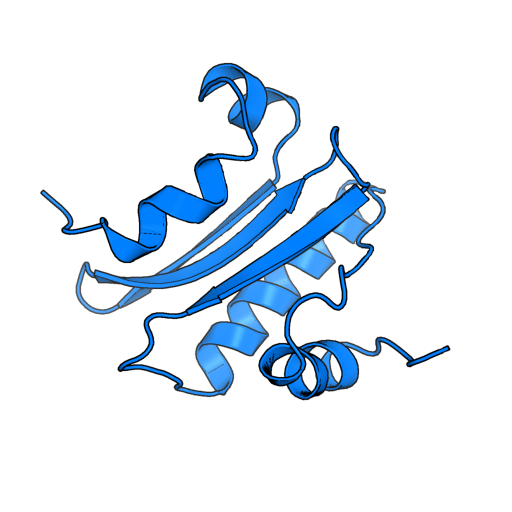7.499 -2.842 1.00 89.25 72 LEU A N 1
ATOM 574 C CA . LEU A 1 72 ? -1.951 -8.424 -3.872 1.00 89.25 72 LEU A CA 1
ATOM 575 C C . LEU A 1 72 ? -1.702 -7.871 -5.276 1.00 89.25 72 LEU A C 1
ATOM 577 O O . LEU A 1 72 ? -1.137 -8.571 -6.109 1.00 89.25 72 LEU A O 1
ATOM 581 N N . ALA A 1 73 ? -2.035 -6.604 -5.514 1.00 87.88 73 ALA A N 1
ATOM 582 C CA . ALA A 1 73 ? -1.807 -5.975 -6.808 1.00 87.88 73 ALA A CA 1
ATOM 583 C C . ALA A 1 73 ? -0.309 -5.821 -7.135 1.00 87.88 73 ALA A C 1
ATOM 585 O O . ALA A 1 73 ? 0.087 -6.016 -8.281 1.00 87.88 73 ALA A O 1
ATOM 586 N N . CYS A 1 74 ? 0.553 -5.560 -6.145 1.00 85.94 74 CYS A N 1
ATOM 587 C CA . CYS A 1 74 ? 2.002 -5.608 -6.351 1.00 85.94 74 CYS A CA 1
ATOM 588 C C . CYS A 1 74 ? 2.466 -7.015 -6.771 1.00 85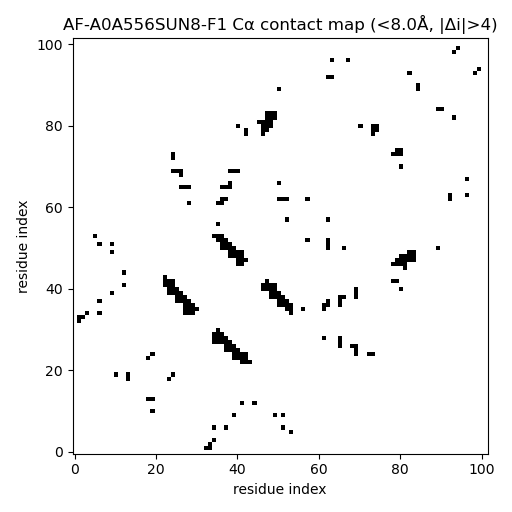.94 74 CYS A C 1
ATOM 590 O O . CYS A 1 74 ? 3.253 -7.141 -7.705 1.00 85.94 74 CYS A O 1
ATOM 592 N N . LEU A 1 75 ? 1.954 -8.074 -6.130 1.00 86.56 75 LEU A N 1
ATOM 593 C CA . LEU A 1 75 ? 2.283 -9.460 -6.487 1.00 86.56 75 LEU A CA 1
ATOM 594 C C . LEU A 1 75 ? 1.811 -9.821 -7.903 1.00 86.56 75 LEU A C 1
ATOM 596 O O . LEU A 1 75 ? 2.568 -10.432 -8.655 1.00 86.56 75 LEU A O 1
ATOM 600 N N . GLU A 1 76 ? 0.594 -9.426 -8.276 1.00 88.75 76 GLU A N 1
ATOM 601 C CA . GLU A 1 76 ? 0.030 -9.655 -9.614 1.00 88.75 76 GLU A CA 1
ATOM 602 C C . GLU A 1 76 ? 0.832 -8.940 -10.706 1.00 88.75 76 GLU A C 1
ATOM 604 O O . GLU A 1 76 ? 1.123 -9.528 -11.748 1.00 88.75 76 GLU A O 1
ATOM 609 N N . CYS A 1 77 ? 1.250 -7.701 -10.445 1.00 84.31 77 CYS A N 1
ATOM 610 C CA . CYS A 1 77 ? 2.069 -6.916 -11.365 1.00 84.31 77 CYS A CA 1
ATOM 611 C C . CYS A 1 77 ? 3.560 -7.301 -11.344 1.00 84.31 77 CYS A C 1
ATOM 613 O O . CYS A 1 77 ? 4.333 -6.730 -12.108 1.00 84.31 77 CYS A O 1
ATOM 615 N N . GLN A 1 78 ? 3.976 -8.258 -10.500 1.00 85.62 78 GLN A N 1
ATOM 616 C CA . GLN A 1 78 ? 5.380 -8.653 -10.283 1.00 85.62 78 GLN A CA 1
ATOM 617 C C . GLN A 1 78 ? 6.279 -7.495 -9.840 1.00 85.62 78 GLN A C 1
ATOM 619 O O . GLN A 1 78 ? 7.451 -7.394 -10.204 1.00 85.62 78 GLN A O 1
ATOM 624 N N . VAL A 1 79 ? 5.711 -6.619 -9.025 1.00 82.44 79 VAL A N 1
ATOM 625 C CA . VAL A 1 79 ? 6.351 -5.407 -8.554 1.00 82.44 79 VAL A CA 1
ATOM 626 C C . VAL A 1 79 ? 6.785 -5.584 -7.097 1.00 82.44 79 VAL A C 1
ATOM 628 O O . VAL A 1 79 ? 6.007 -6.085 -6.276 1.00 82.44 79 VAL A O 1
ATOM 631 N N . PRO A 1 80 ? 8.015 -5.184 -6.739 1.00 79.31 80 PRO A N 1
ATOM 632 C CA . PRO A 1 80 ? 8.479 -5.237 -5.361 1.00 79.31 80 PRO A CA 1
ATOM 633 C C . PRO A 1 80 ? 7.608 -4.369 -4.444 1.00 79.31 80 PRO A C 1
ATOM 635 O O . PRO A 1 80 ? 7.344 -3.199 -4.703 1.00 79.31 80 PRO A O 1
ATOM 638 N N . ALA A 1 81 ? 7.166 -4.972 -3.344 1.00 79.75 81 ALA A N 1
ATOM 639 C CA . ALA A 1 81 ? 6.358 -4.329 -2.318 1.00 79.75 81 ALA A CA 1
ATOM 640 C C . ALA A 1 81 ? 7.198 -4.116 -1.054 1.00 79.75 81 ALA A C 1
ATOM 642 O O . ALA A 1 81 ? 6.883 -4.656 0.010 1.00 79.75 81 ALA A O 1
ATOM 643 N N . ASN A 1 82 ? 8.317 -3.3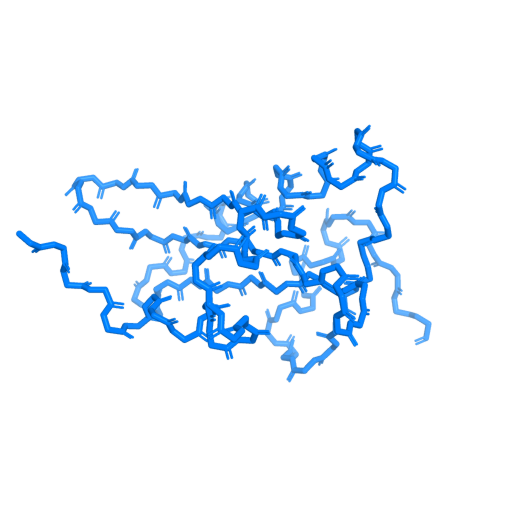98 -1.150 1.00 80.19 82 ASN A N 1
ATOM 644 C CA . ASN A 1 82 ? 9.119 -3.106 0.036 1.00 80.19 82 ASN A CA 1
ATOM 645 C C . ASN A 1 82 ? 8.323 -2.185 0.960 1.00 80.19 82 ASN A C 1
ATOM 647 O O . ASN A 1 82 ? 7.567 -1.341 0.508 1.00 80.19 82 ASN A O 1
ATOM 651 N N . TRP A 1 83 ? 8.453 -2.324 2.272 1.00 75.69 83 TRP A N 1
ATOM 652 C CA . TRP A 1 83 ? 7.810 -1.392 3.195 1.00 75.69 83 TRP A CA 1
ATOM 653 C C . TRP A 1 83 ? 8.870 -0.509 3.846 1.00 75.69 83 TRP A C 1
ATOM 655 O O . TRP A 1 83 ? 9.789 -1.018 4.494 1.00 75.69 83 TRP A O 1
ATOM 665 N N . ASP A 1 84 ? 8.726 0.808 3.686 1.00 65.06 84 ASP A N 1
ATOM 666 C CA . ASP A 1 84 ? 9.609 1.767 4.334 1.00 65.06 84 ASP A CA 1
ATOM 667 C C . ASP A 1 84 ? 9.195 1.980 5.799 1.00 65.06 84 ASP A C 1
ATOM 669 O O . ASP A 1 84 ? 8.077 2.400 6.118 1.00 65.06 84 ASP A O 1
ATOM 673 N N . ARG A 1 85 ? 10.109 1.662 6.720 1.00 60.03 85 ARG A N 1
ATOM 674 C CA . ARG A 1 85 ? 9.888 1.585 8.177 1.00 60.03 85 ARG A CA 1
ATOM 675 C C . ARG A 1 85 ? 9.692 2.948 8.853 1.00 60.03 85 ARG A C 1
ATOM 677 O O . ARG A 1 85 ? 9.792 3.033 10.079 1.00 60.03 85 ARG A O 1
ATOM 684 N N . HIS A 1 86 ? 9.400 4.010 8.107 1.00 59.03 86 HIS A N 1
ATOM 685 C CA . HIS A 1 86 ? 9.321 5.379 8.617 1.00 59.03 86 HIS A CA 1
ATOM 686 C C . HIS A 1 86 ? 8.325 5.583 9.771 1.00 59.03 86 HIS A C 1
ATOM 688 O O . HIS A 1 86 ? 8.490 6.521 10.550 1.00 59.03 86 HIS A O 1
ATOM 694 N N . ASN A 1 87 ? 7.342 4.693 9.960 1.00 61.44 87 ASN A N 1
ATOM 695 C CA . ASN A 1 87 ? 6.387 4.793 11.060 1.00 61.44 87 ASN A CA 1
ATOM 696 C C . ASN A 1 87 ? 6.299 3.500 11.895 1.00 61.44 87 ASN A C 1
ATOM 698 O O . ASN A 1 87 ? 5.770 2.481 11.456 1.00 61.44 87 ASN A O 1
ATOM 702 N N . ARG A 1 88 ? 6.745 3.536 13.160 1.00 64.44 88 ARG A N 1
ATOM 703 C CA . ARG A 1 88 ? 6.581 2.398 14.093 1.00 64.44 88 ARG A CA 1
ATOM 704 C C . ARG A 1 88 ? 5.115 2.006 14.294 1.00 64.44 88 ARG A C 1
ATOM 706 O O . ARG A 1 88 ? 4.840 0.847 14.595 1.00 64.44 88 ARG A O 1
ATOM 713 N N . GLU A 1 89 ? 4.170 2.928 14.112 1.00 64.94 89 GLU A N 1
ATOM 714 C CA . GLU A 1 89 ? 2.742 2.623 14.235 1.00 64.94 89 GLU A CA 1
ATOM 715 C C . GLU A 1 89 ? 2.211 1.740 13.094 1.00 64.94 89 GLU A C 1
ATOM 717 O O . GLU A 1 89 ? 1.199 1.055 13.274 1.00 64.94 89 GLU A O 1
ATOM 722 N N . SER A 1 90 ? 2.867 1.710 11.928 1.00 68.81 90 SER A N 1
ATOM 723 C CA . SER A 1 90 ? 2.479 0.816 10.832 1.00 68.81 90 SER A CA 1
ATOM 724 C C . SER A 1 90 ? 3.116 -0.570 10.932 1.00 68.81 90 SER A C 1
ATOM 726 O O . SER A 1 90 ? 2.601 -1.504 10.321 1.00 68.81 90 SER A O 1
ATOM 728 N N . LEU A 1 91 ? 4.119 -0.758 11.797 1.00 75.31 91 LEU A N 1
ATOM 729 C CA . LEU A 1 91 ? 4.812 -2.034 11.985 1.00 75.31 91 LEU A CA 1
ATOM 730 C C . LEU A 1 91 ? 3.860 -3.205 12.231 1.00 75.31 91 LEU A C 1
ATOM 732 O O . LEU A 1 91 ? 3.926 -4.214 11.538 1.00 75.31 91 LEU A O 1
ATOM 736 N N . LYS A 1 92 ? 2.933 -3.048 13.184 1.00 75.56 92 LYS A N 1
ATOM 737 C CA . LYS A 1 92 ? 1.970 -4.102 13.533 1.00 75.56 92 LYS A CA 1
ATOM 738 C C . LYS A 1 92 ? 1.085 -4.502 12.344 1.00 75.56 92 LYS A C 1
ATOM 740 O O . LYS A 1 92 ? 0.616 -5.634 12.273 1.00 75.56 92 LYS A O 1
ATOM 745 N N . LYS A 1 93 ? 0.836 -3.570 11.420 1.00 76.06 93 LYS A N 1
ATOM 746 C CA . LYS A 1 93 ? 0.025 -3.805 10.220 1.00 76.06 93 LYS A CA 1
ATOM 747 C C . LYS A 1 93 ? 0.809 -4.659 9.227 1.00 76.06 93 LYS A C 1
ATOM 749 O O . LYS A 1 93 ? 0.300 -5.678 8.783 1.00 76.06 93 LYS A O 1
ATOM 754 N N . P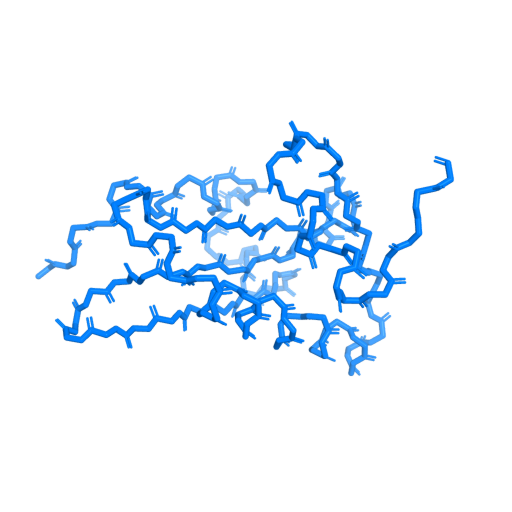HE A 1 94 ? 2.059 -4.294 8.955 1.00 78.94 94 PHE A N 1
ATOM 755 C CA . PHE A 1 94 ? 2.908 -5.030 8.020 1.00 78.94 94 PHE A CA 1
ATOM 756 C C . PHE A 1 94 ? 3.314 -6.406 8.548 1.00 78.94 94 PHE A C 1
ATOM 758 O O . PHE A 1 94 ? 3.321 -7.365 7.784 1.00 78.94 94 PHE A O 1
ATOM 765 N N . THR A 1 95 ? 3.517 -6.571 9.858 1.00 82.38 95 THR A N 1
ATOM 766 C CA . THR A 1 95 ? 3.709 -7.912 10.437 1.00 82.38 95 THR A CA 1
ATOM 767 C C . THR A 1 95 ? 2.481 -8.805 10.254 1.00 82.38 95 THR A C 1
ATOM 769 O O . THR A 1 95 ? 2.631 -9.989 9.977 1.00 82.38 95 THR A O 1
ATOM 772 N N . ASN A 1 96 ? 1.262 -8.251 10.338 1.00 83.19 96 ASN A N 1
ATOM 773 C CA . ASN A 1 96 ? 0.035 -9.012 10.060 1.00 83.19 96 ASN A CA 1
ATOM 774 C C . ASN A 1 96 ? -0.094 -9.414 8.580 1.00 83.19 96 ASN A C 1
ATOM 776 O O . ASN A 1 96 ? -0.814 -10.359 8.276 1.00 83.19 96 ASN A O 1
ATOM 780 N N . LEU A 1 97 ? 0.591 -8.710 7.676 1.00 83.19 97 LEU A N 1
ATOM 781 C CA . LEU A 1 97 ? 0.673 -9.029 6.247 1.00 83.19 97 LEU A CA 1
ATOM 782 C C . LEU A 1 97 ? 1.838 -9.980 5.917 1.00 83.19 97 LEU A C 1
ATOM 784 O O . LEU A 1 97 ? 2.070 -10.275 4.751 1.00 83.19 97 LEU A O 1
ATOM 788 N N . GLY A 1 98 ? 2.574 -10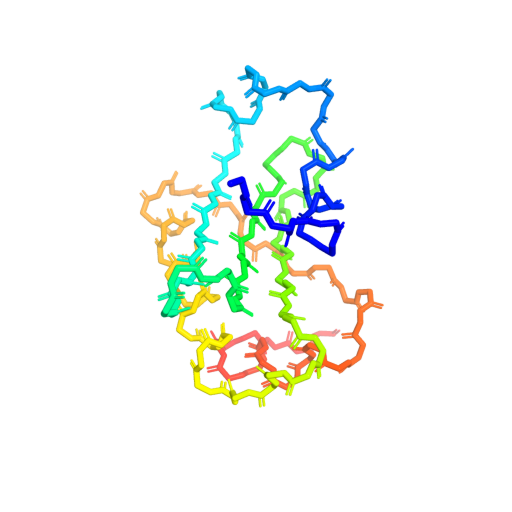.459 6.926 1.00 86.12 98 GLY A N 1
ATOM 789 C CA . GLY A 1 98 ? 3.672 -11.414 6.754 1.00 86.12 98 GLY A CA 1
ATOM 790 C C . GLY A 1 98 ? 5.063 -10.791 6.608 1.00 86.12 98 GLY A C 1
ATOM 791 O O . GLY A 1 98 ? 6.030 -11.526 6.411 1.00 86.12 98 GLY A O 1
ATOM 792 N N . TYR A 1 99 ? 5.211 -9.468 6.745 1.00 84.19 99 TYR A N 1
ATOM 793 C CA . TYR A 1 99 ? 6.533 -8.836 6.742 1.00 84.19 99 TYR A CA 1
ATOM 794 C C . TYR A 1 99 ? 7.301 -9.174 8.022 1.00 84.19 99 TYR A C 1
ATOM 796 O O . TYR A 1 99 ? 6.781 -9.060 9.133 1.00 84.19 99 TYR A O 1
ATOM 804 N N . ILE A 1 100 ? 8.576 -9.531 7.864 1.00 81.06 100 ILE A N 1
ATOM 805 C CA . ILE A 1 100 ? 9.476 -9.856 8.974 1.00 81.06 100 ILE A CA 1
ATOM 806 C C . ILE A 1 100 ? 10.455 -8.702 9.175 1.00 81.06 100 ILE A C 1
ATOM 808 O O . ILE A 1 100 ? 11.082 -8.216 8.229 1.00 81.06 100 ILE A O 1
ATOM 812 N N . LEU A 1 101 ? 10.615 -8.277 10.430 1.00 73.56 101 LEU A N 1
ATOM 813 C CA . LEU A 1 101 ? 11.691 -7.372 10.800 1.00 73.56 101 LEU A CA 1
ATOM 814 C C . LEU A 1 101 ? 13.031 -8.115 10.714 1.00 73.56 101 LEU A C 1
ATOM 816 O O . LEU A 1 101 ? 13.347 -8.903 11.600 1.00 73.56 101 LEU A O 1
ATOM 820 N N . LYS A 1 102 ? 13.794 -7.874 9.647 1.00 61.41 102 LYS A N 1
ATOM 821 C CA . LYS A 1 102 ? 15.244 -8.101 9.645 1.00 61.41 102 LYS A CA 1
ATOM 822 C C . LYS A 1 102 ? 15.974 -6.985 10.383 1.00 61.41 102 LYS A C 1
ATOM 824 O O . LYS A 1 102 ? 15.509 -5.818 10.270 1.00 61.41 102 LYS A O 1
#

Solvent-accessible surface area (backbone atoms only — not comparable to full-atom values): 6228 Å² total; per-residue (Å²): 132,78,92,43,78,87,62,51,64,75,55,65,86,38,98,40,72,68,54,37,72,74,54,42,48,76,42,74,42,73,55,95,87,37,79,44,25,39,14,39,37,39,60,85,81,70,31,25,42,51,74,52,58,43,84,94,56,75,54,72,64,58,51,49,52,36,46,48,53,44,51,50,52,26,59,75,70,73,40,71,73,40,71,68,77,86,47,78,84,50,45,69,56,42,44,75,72,69,53,76,91,125

Radius of gyration: 13.2 Å; Cα contacts (8 Å, |Δi|>4): 138; chains: 1; bounding box: 36×30×30 Å

Organism: NCBI:txid1196095

Nearest PDB structures (foldseek):
  3g3s-assembly1_A  TM=9.056E-01  e=1.363E-06  Streptococcus suis 89/1591
  7b3a-assembly1_A  TM=8.783E-01  e=1.638E-04  Paenibacillus larvae subsp. larvae
  1i21-assembly1_B  TM=7.595E-01  e=2.106E-02  Saccharomyces cerevisiae
  5jph-assembly2_A  TM=7.407E-01  e=3.585E-02  Staphylococcus aureus subsp. aureus COL
  3fnc-assembly1_B  TM=5.146E-01  e=6.972E-02  Listeria innocua Clip11262

Foldseek 3Di:
DAPCVVVVVVCVLPPDPVRCVVFKDKDFDDDPNHTAKMKIADQPPPLEIDIDGDPVRPPVVVRLVRNLVRVVVCVVVVGRHHYDPPDPVCVVSVVVVVDDDD

pLDDT: mean 75.01, std 9.79, range [46.56, 89.25]